Protein AF-A0A2I0JJB1-F1 (afdb_monomer)

Solvent-accessible surface area (backbone atoms only — not comparable to full-atom values): 8934 Å² total; per-residue (Å²): 138,88,85,86,84,87,87,86,82,85,87,83,88,89,77,88,85,92,83,83,90,84,82,87,82,93,72,92,76,74,87,77,80,78,77,78,77,71,78,74,72,76,76,76,85,72,82,84,73,76,91,45,64,44,73,82,68,55,27,41,36,55,50,70,43,98,87,56,99,48,73,52,72,48,79,42,66,73,73,85,92,65,92,77,56,52,66,69,54,36,57,58,52,61,70,67,39,57,44,83,47,99,86,44,58,84,54,81,75,81,84,76,68,81,82,91,72,95,76,81,137

Structure (mmCIF, N/CA/C/O backbone):
data_AF-A0A2I0JJB1-F1
#
_entry.id   AF-A0A2I0JJB1-F1
#
loop_
_atom_site.group_PDB
_atom_site.id
_atom_site.type_symbol
_atom_site.label_atom_id
_atom_site.label_alt_id
_atom_site.label_comp_id
_atom_site.label_asym_id
_atom_site.label_entity_id
_atom_site.label_seq_id
_atom_site.pdbx_PDB_ins_code
_atom_site.Cartn_x
_atom_site.Cartn_y
_atom_site.Cartn_z
_atom_site.occupancy
_atom_site.B_iso_or_equiv
_atom_site.auth_seq_id
_atom_site.auth_comp_id
_atom_site.auth_asym_id
_atom_site.auth_atom_id
_atom_site.pdbx_PDB_model_num
ATOM 1 N N . MET A 1 1 ? -50.164 -32.819 17.824 1.00 46.34 1 MET A N 1
ATOM 2 C CA . MET A 1 1 ? -49.409 -32.666 19.084 1.00 46.34 1 MET A CA 1
ATOM 3 C C . MET A 1 1 ? -49.527 -31.219 19.519 1.00 46.34 1 MET A C 1
ATOM 5 O O . MET A 1 1 ? -49.010 -30.341 18.845 1.00 46.34 1 MET A O 1
ATOM 9 N N . ALA A 1 2 ? -50.343 -30.982 20.542 1.00 38.16 2 ALA A N 1
ATOM 10 C CA . ALA A 1 2 ? -50.630 -29.667 21.095 1.00 38.16 2 ALA A CA 1
ATOM 11 C C . ALA A 1 2 ? -49.558 -29.267 22.114 1.00 38.16 2 ALA A C 1
ATOM 13 O O . ALA A 1 2 ? -49.076 -30.132 22.842 1.00 38.16 2 ALA A O 1
ATOM 14 N N . SER A 1 3 ? -49.252 -27.971 22.200 1.00 39.62 3 SER A N 1
ATOM 15 C CA . SER A 1 3 ? -49.012 -27.258 23.464 1.00 39.62 3 SER A CA 1
ATOM 16 C C . SER A 1 3 ? -49.025 -25.751 23.204 1.00 39.62 3 SER A C 1
ATOM 18 O O . SER A 1 3 ? -48.073 -25.166 22.701 1.00 39.62 3 SER A O 1
ATOM 20 N N . SER A 1 4 ? -50.182 -25.169 23.508 1.00 40.19 4 SER A N 1
ATOM 21 C CA . SER A 1 4 ? -50.442 -23.744 23.693 1.00 40.19 4 SER A CA 1
ATOM 22 C C . SER A 1 4 ? -50.178 -23.401 25.159 1.00 40.19 4 SER A C 1
ATOM 24 O O . SER A 1 4 ? -50.553 -24.182 26.031 1.00 40.19 4 SER A O 1
ATOM 26 N N . SER A 1 5 ? -49.606 -22.232 25.445 1.00 44.88 5 SER A N 1
ATOM 27 C CA . SER A 1 5 ? -49.718 -21.624 26.775 1.00 44.88 5 SER A CA 1
ATOM 28 C C . SER A 1 5 ? -49.635 -20.101 26.690 1.00 44.88 5 SER A C 1
ATOM 30 O O . SER A 1 5 ? -48.587 -19.480 26.855 1.00 44.88 5 SER A O 1
ATOM 32 N N . THR A 1 6 ? -50.795 -19.511 26.415 1.00 40.66 6 THR A N 1
ATOM 33 C CA . THR A 1 6 ? -51.195 -18.158 26.808 1.00 40.66 6 THR A CA 1
ATOM 34 C C . THR A 1 6 ? -51.342 -18.085 28.325 1.00 40.66 6 THR A C 1
ATOM 36 O O . THR A 1 6 ? -52.101 -18.883 28.860 1.00 40.66 6 THR A O 1
ATOM 39 N N . VAL A 1 7 ? -50.766 -17.077 28.995 1.00 41.44 7 VAL A N 1
ATOM 40 C CA . VAL A 1 7 ? -51.440 -16.442 30.144 1.00 41.44 7 VAL A CA 1
ATOM 41 C C . VAL A 1 7 ? -51.037 -14.967 30.267 1.00 41.44 7 VAL A C 1
ATOM 43 O O . VAL A 1 7 ? -49.863 -14.623 30.373 1.00 41.44 7 VAL A O 1
ATOM 46 N N . LYS A 1 8 ? -52.052 -14.102 30.271 1.00 45.00 8 LYS A N 1
ATOM 47 C CA . LYS A 1 8 ? -52.050 -12.698 30.707 1.00 45.00 8 LYS A CA 1
ATOM 48 C C . LYS A 1 8 ? -53.085 -12.617 31.838 1.00 45.00 8 LYS A C 1
ATOM 50 O O . LYS A 1 8 ? -54.129 -13.255 31.713 1.00 45.00 8 LYS A O 1
ATOM 55 N N . PRO A 1 9 ? -52.848 -11.823 32.885 1.00 45.59 9 PRO A N 1
ATOM 56 C CA . PRO A 1 9 ? -53.888 -10.874 33.314 1.00 45.59 9 PRO A CA 1
ATOM 57 C C . PRO A 1 9 ? -53.243 -9.500 33.609 1.00 45.59 9 PRO A C 1
ATOM 59 O O . PRO A 1 9 ? -52.138 -9.433 34.130 1.00 45.59 9 PRO A O 1
ATOM 62 N N . LEU A 1 10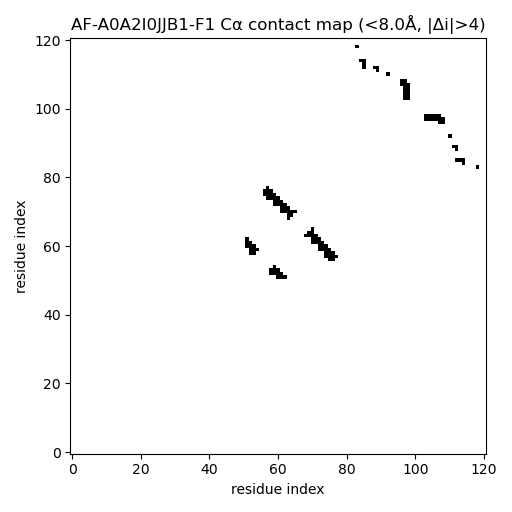 ? -53.707 -8.350 33.108 1.00 34.62 10 LEU A N 1
ATOM 63 C CA . LEU A 1 10 ? -54.949 -7.609 33.393 1.00 34.62 10 LEU A CA 1
ATOM 64 C C . LEU A 1 10 ? -55.198 -7.322 34.887 1.00 34.62 10 LEU A C 1
ATOM 66 O O . LEU A 1 10 ? -55.861 -8.088 35.567 1.00 34.62 10 LEU A O 1
ATOM 70 N N . GLY A 1 11 ? -54.697 -6.158 35.323 1.00 35.09 11 GLY A N 1
ATOM 71 C CA . GLY A 1 11 ? -55.488 -5.098 35.965 1.00 35.09 11 GLY A CA 1
ATOM 72 C C . GLY A 1 11 ? -55.862 -5.233 37.445 1.00 35.09 11 GLY A C 1
ATOM 73 O O . GLY A 1 11 ? -56.654 -6.087 37.814 1.00 35.09 11 GLY A O 1
ATOM 74 N N . ALA A 1 12 ? -55.436 -4.255 38.250 1.00 40.38 12 ALA A N 1
ATOM 75 C CA . ALA A 1 12 ? -56.212 -3.763 39.388 1.00 40.38 12 ALA A CA 1
ATOM 76 C C . ALA A 1 12 ? -55.896 -2.276 39.632 1.00 40.38 12 ALA A C 1
ATOM 78 O O . ALA A 1 12 ? -54.754 -1.897 39.881 1.00 40.38 12 ALA A O 1
ATOM 79 N N . SER A 1 13 ? -56.924 -1.441 39.501 1.00 44.19 13 SER A N 1
ATOM 80 C CA . SER A 1 13 ? -56.991 -0.069 40.004 1.00 44.19 13 SER A CA 1
ATOM 81 C C . SER A 1 13 ? -57.585 -0.060 41.422 1.00 44.19 13 SER A C 1
ATOM 83 O O . SER A 1 13 ? -58.133 -1.080 41.845 1.00 44.19 13 SER A O 1
ATOM 85 N N . ARG A 1 14 ? -57.565 1.129 42.060 1.00 36.81 14 ARG A N 1
ATOM 86 C CA . ARG A 1 14 ? -58.176 1.563 43.347 1.00 36.81 14 ARG A CA 1
ATOM 87 C C . ARG A 1 14 ? -57.177 1.679 44.500 1.00 36.81 14 ARG A C 1
ATOM 89 O O . ARG A 1 14 ? -56.283 0.856 44.600 1.00 36.81 14 ARG A O 1
ATOM 96 N N . SER A 1 15 ? -57.316 2.577 45.467 1.00 39.12 15 SER A N 1
ATOM 97 C CA . SER A 1 15 ? -57.804 3.961 45.588 1.00 39.12 15 SER A CA 1
ATOM 98 C C . SER A 1 15 ? -57.424 4.383 47.022 1.00 39.12 15 SER A C 1
ATOM 100 O O . SER A 1 15 ? -57.296 3.517 47.885 1.00 39.12 15 SER A O 1
ATOM 102 N N . ASP A 1 16 ? -57.291 5.694 47.252 1.00 35.00 16 ASP A N 1
ATOM 103 C CA . ASP A 1 16 ? -57.322 6.359 48.569 1.00 35.00 16 ASP A CA 1
ATOM 104 C C . ASP A 1 16 ? -56.076 6.102 49.470 1.00 35.00 16 ASP A C 1
ATOM 106 O O . ASP A 1 16 ? -55.418 5.078 49.391 1.00 35.00 16 ASP A O 1
ATOM 110 N N . ILE A 1 17 ? -55.586 7.001 50.328 1.00 44.66 17 ILE A N 1
ATOM 111 C CA . ILE A 1 17 ? -56.282 7.819 51.321 1.00 44.66 17 ILE A CA 1
ATOM 112 C C . ILE A 1 17 ? -55.410 9.037 51.688 1.00 44.66 17 ILE A C 1
ATOM 114 O O . ILE A 1 17 ? -54.193 8.958 51.844 1.00 44.66 17 ILE A O 1
ATOM 118 N N . PHE A 1 18 ? -56.095 10.161 51.868 1.00 40.12 18 PHE A N 1
ATOM 119 C CA . PHE A 1 18 ? -55.647 11.443 52.402 1.00 40.12 18 PHE A CA 1
ATOM 120 C C . PHE A 1 18 ? -55.597 11.399 53.945 1.00 40.12 18 PHE A C 1
A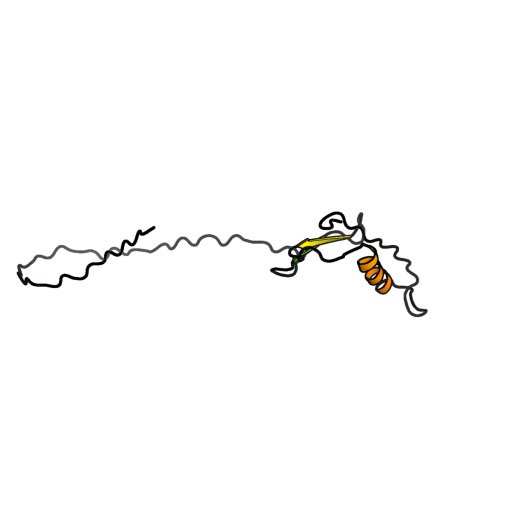TOM 122 O O . PHE A 1 18 ? -56.619 11.096 54.551 1.00 40.12 18 PHE A O 1
ATOM 129 N N . SER A 1 19 ? -54.459 11.700 54.585 1.00 37.59 19 SER A N 1
ATOM 130 C CA . SER A 1 19 ? -54.310 12.114 56.007 1.00 37.59 19 SER A CA 1
ATOM 131 C C . SER A 1 19 ? -52.806 12.156 56.334 1.00 37.59 19 SER A C 1
ATOM 133 O O . SER A 1 19 ? -52.095 11.230 55.977 1.00 37.59 19 SER A O 1
ATOM 135 N N . GLY A 1 20 ? -52.189 13.147 56.969 1.00 36.72 20 GLY A N 1
ATOM 136 C CA . GLY A 1 20 ? -52.671 14.322 57.663 1.00 36.72 20 GLY A CA 1
ATOM 137 C C . GLY A 1 20 ? -51.490 15.264 57.937 1.00 36.72 20 GLY A C 1
ATOM 138 O O . GLY A 1 20 ? -50.319 14.896 57.866 1.00 36.72 20 GLY A O 1
ATOM 139 N N . SER A 1 21 ? -51.845 16.515 58.197 1.00 45.94 21 SER A N 1
ATOM 140 C CA . SER A 1 21 ? -50.974 17.630 58.554 1.00 45.94 21 SER A CA 1
ATOM 141 C C . SER A 1 21 ? -50.540 17.541 60.018 1.00 45.94 21 SER A C 1
ATOM 143 O O . SER A 1 21 ? -51.407 17.437 60.880 1.00 45.94 21 SER A O 1
ATOM 145 N N . THR A 1 22 ? -49.246 17.709 60.307 1.00 42.34 22 THR A N 1
ATOM 146 C CA . THR A 1 22 ? -48.774 18.302 61.572 1.00 42.34 22 THR A CA 1
ATOM 147 C C . THR A 1 22 ? -47.400 18.960 61.399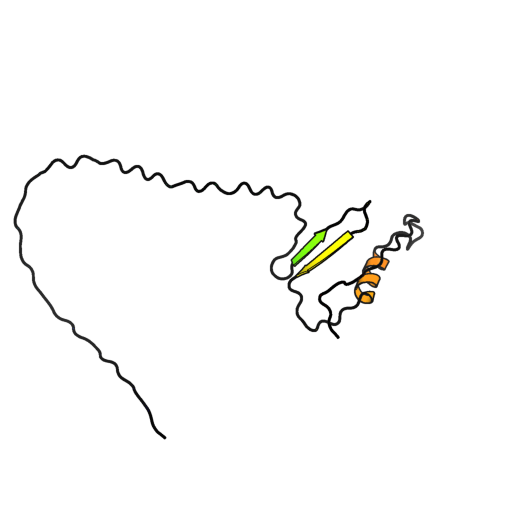 1.00 42.34 22 THR A C 1
ATOM 149 O O . THR A 1 22 ? -46.566 18.548 60.600 1.00 42.34 22 THR A O 1
ATOM 152 N N . ARG A 1 23 ? -47.232 20.081 62.102 1.00 40.22 23 ARG A N 1
ATOM 153 C CA . ARG A 1 23 ? -46.311 21.198 61.851 1.00 40.22 23 ARG A CA 1
ATOM 154 C C . ARG A 1 23 ? -44.983 21.084 62.628 1.00 40.22 23 ARG A C 1
ATOM 156 O O . ARG A 1 23 ? -45.054 20.788 63.810 1.00 40.22 23 ARG A O 1
ATOM 163 N N . LEU A 1 24 ? -43.880 21.514 61.977 1.00 43.47 24 LEU A N 1
ATOM 164 C CA . LEU A 1 24 ? -42.734 22.352 62.451 1.00 43.47 24 LEU A CA 1
ATOM 165 C C . LEU A 1 24 ? -41.850 21.835 63.631 1.00 43.47 24 LEU A C 1
ATOM 167 O O . LEU A 1 24 ? -42.367 21.113 64.471 1.00 43.47 24 LEU A O 1
ATOM 171 N N . PRO A 1 25 ? -40.539 22.197 63.758 1.00 47.09 25 PRO A N 1
ATOM 172 C CA . PRO A 1 25 ? -39.954 23.499 63.418 1.00 47.09 25 PRO A CA 1
ATOM 173 C C . PRO A 1 25 ? -38.576 23.523 62.717 1.00 47.09 25 PRO A C 1
ATOM 175 O O . PRO A 1 25 ? -37.875 22.535 62.525 1.00 47.09 25 PRO A O 1
ATOM 178 N N . SER A 1 26 ? -38.241 24.754 62.336 1.00 53.25 26 SER A N 1
ATOM 179 C CA . SER A 1 26 ? -36.977 25.304 61.854 1.00 53.25 26 SER A CA 1
ATOM 180 C C . SER A 1 26 ? -35.710 24.740 62.507 1.00 53.25 26 SER A C 1
ATOM 182 O O . SER A 1 26 ? -35.455 24.978 63.688 1.00 53.25 26 SER A O 1
ATOM 184 N N . VAL A 1 27 ? -34.846 24.138 61.691 1.00 50.09 27 VAL A N 1
ATOM 185 C CA . VAL A 1 27 ? -33.416 23.997 61.982 1.00 50.09 27 VAL A CA 1
ATOM 186 C C . VAL A 1 27 ? -32.644 24.574 60.799 1.00 50.09 27 VAL A C 1
ATOM 188 O O . VAL A 1 27 ? -32.910 24.252 59.641 1.00 50.09 27 VAL A O 1
ATOM 191 N N . LEU A 1 28 ? -31.735 25.490 61.122 1.00 55.38 28 LEU A N 1
ATOM 192 C CA . LEU A 1 28 ? -30.830 26.226 60.243 1.00 55.38 28 LEU A CA 1
ATOM 193 C C . LEU A 1 28 ? -30.155 25.306 59.216 1.00 55.38 28 LEU A C 1
ATOM 195 O O . LEU A 1 28 ? -29.178 24.625 59.518 1.00 55.38 28 LEU A O 1
ATOM 199 N N . ARG A 1 29 ? -30.659 25.304 57.980 1.00 45.47 29 ARG A N 1
ATOM 200 C CA . ARG A 1 29 ? -30.008 24.635 56.855 1.00 45.47 29 ARG A CA 1
ATOM 201 C C . ARG A 1 29 ? -29.081 25.643 56.191 1.00 45.47 29 ARG A C 1
ATOM 203 O O . ARG A 1 29 ? -29.518 26.497 55.424 1.00 45.47 29 ARG A O 1
ATOM 210 N N . THR A 1 30 ? -27.804 25.574 56.544 1.00 59.72 30 THR A N 1
ATOM 211 C CA . THR A 1 30 ? -26.737 26.291 55.844 1.00 59.72 30 THR A CA 1
ATOM 212 C C . THR A 1 30 ? -26.802 25.974 54.343 1.00 59.72 30 THR A C 1
ATOM 214 O O . THR A 1 30 ? -27.104 24.833 53.971 1.00 59.72 30 THR A O 1
ATOM 217 N N . PRO A 1 31 ? -26.538 26.936 53.440 1.00 48.12 31 PRO A N 1
ATOM 218 C CA . PRO A 1 31 ? -26.376 26.616 52.033 1.00 48.12 31 PRO A CA 1
ATOM 219 C C . PRO A 1 31 ? -25.039 25.886 51.883 1.00 48.12 31 PRO A C 1
ATOM 221 O O . PRO A 1 31 ? -23.982 26.501 51.763 1.00 48.12 31 PRO A O 1
ATOM 224 N N . SER A 1 32 ? -25.063 24.555 51.928 1.00 58.81 32 SER A N 1
ATOM 225 C CA . SER A 1 32 ? -23.913 23.758 51.519 1.00 58.81 32 SER A CA 1
ATOM 226 C C . SER A 1 32 ? -23.712 23.988 50.022 1.00 58.81 32 SER A C 1
ATOM 228 O O . SER A 1 32 ? -24.444 23.438 49.197 1.00 58.81 32 SER A O 1
ATOM 230 N N . VAL A 1 33 ? -22.752 24.842 49.672 1.00 61.41 33 VAL A N 1
ATOM 231 C CA . VAL A 1 33 ? -22.299 25.037 48.296 1.00 61.41 33 VAL A CA 1
ATOM 232 C C . VAL A 1 33 ? -21.723 23.704 47.820 1.00 61.41 33 VAL A C 1
ATOM 234 O O . VAL A 1 33 ? -20.591 23.351 48.139 1.00 61.41 33 VAL A O 1
ATOM 237 N N . GLN A 1 34 ? -22.515 22.925 47.083 1.00 61.19 34 GLN A N 1
ATOM 238 C CA . GLN A 1 34 ? -22.015 21.731 46.413 1.00 61.19 34 GLN A CA 1
ATOM 239 C C . GLN A 1 34 ? -21.276 22.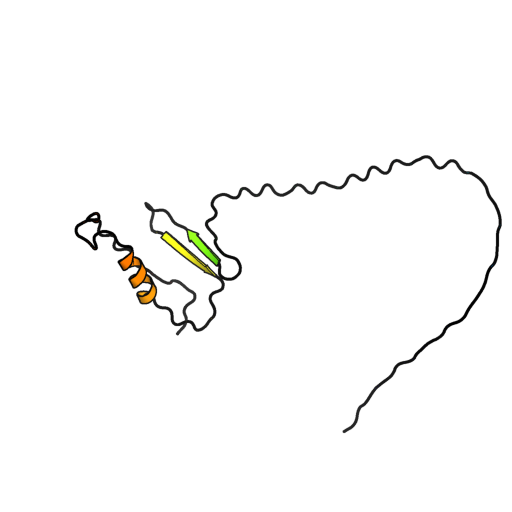163 45.151 1.00 61.19 34 GLN A C 1
ATOM 241 O O . GLN A 1 34 ? -21.857 22.318 44.077 1.00 61.19 34 GLN A O 1
ATOM 246 N N . ILE A 1 35 ? -19.970 22.381 45.287 1.00 56.75 35 ILE A N 1
ATOM 247 C CA . ILE A 1 35 ? -19.086 22.580 44.144 1.00 56.75 35 ILE A CA 1
ATOM 248 C C . ILE A 1 35 ? -18.980 21.231 43.431 1.00 56.75 35 ILE A C 1
ATOM 250 O O . ILE A 1 35 ? -18.212 20.354 43.821 1.00 56.75 35 ILE A O 1
ATOM 254 N N . SER A 1 36 ? -19.785 21.049 42.384 1.00 62.97 36 SER A N 1
ATOM 255 C CA . SER A 1 36 ? -19.642 19.936 41.449 1.00 62.97 36 SER A CA 1
ATOM 256 C C . SER A 1 36 ? -18.326 20.108 40.692 1.00 62.97 36 SER A C 1
ATOM 258 O O . SER A 1 36 ? -18.291 20.663 39.590 1.00 62.97 36 SER A O 1
ATOM 260 N N . LEU A 1 37 ? -17.238 19.598 41.263 1.00 65.25 37 LEU A N 1
ATOM 261 C CA . LEU A 1 37 ? -15.996 19.347 40.546 1.00 65.25 37 LEU A CA 1
ATOM 262 C C . LEU A 1 37 ? -16.272 18.233 39.532 1.00 65.25 37 LEU A C 1
ATOM 264 O O . LEU A 1 37 ? -16.034 17.055 39.787 1.00 65.25 37 LEU A O 1
ATOM 268 N N . ARG A 1 38 ? -16.828 18.600 38.368 1.00 60.66 38 ARG A N 1
ATOM 269 C CA . ARG A 1 38 ? -16.839 17.709 37.209 1.00 60.66 38 ARG A CA 1
ATOM 270 C C . ARG A 1 38 ? -15.379 17.427 36.906 1.00 60.66 38 ARG A C 1
ATOM 272 O O . ARG A 1 38 ? -14.679 18.310 36.412 1.00 60.66 38 ARG A O 1
ATOM 279 N N . SER A 1 39 ? -14.940 16.220 37.248 1.00 60.34 39 SER A N 1
ATOM 280 C CA . SER A 1 39 ? -13.677 15.654 36.799 1.00 60.34 39 SER A CA 1
ATOM 281 C C . SER A 1 39 ? -13.549 15.953 35.308 1.00 60.34 39 SER A C 1
ATOM 283 O O . SER A 1 39 ? -14.288 15.412 34.480 1.00 60.34 39 SER A O 1
ATOM 285 N N . ARG A 1 40 ? -12.676 16.903 34.961 1.00 62.56 40 ARG A N 1
ATOM 286 C CA . ARG A 1 40 ? -12.264 17.091 33.578 1.00 62.56 40 ARG A CA 1
ATOM 287 C C . ARG A 1 40 ? -11.376 15.899 33.285 1.00 62.56 40 ARG A C 1
ATOM 289 O O . ARG A 1 40 ? -10.185 15.942 33.570 1.00 62.56 40 ARG A O 1
ATOM 296 N N . ILE A 1 41 ? -11.984 14.831 32.772 1.00 69.62 41 ILE A N 1
ATOM 297 C CA . ILE A 1 41 ? -11.251 13.697 32.217 1.00 69.62 41 ILE A CA 1
ATOM 298 C C . ILE A 1 41 ? -10.244 14.307 31.235 1.00 69.62 41 ILE A C 1
ATOM 300 O O . ILE A 1 41 ? -10.677 14.988 30.294 1.00 69.62 41 ILE A O 1
ATOM 304 N N . PRO A 1 42 ? -8.928 14.162 31.466 1.00 61.69 42 PRO A N 1
ATOM 305 C CA . PRO A 1 42 ? -7.944 14.739 30.572 1.00 61.69 42 PRO A CA 1
ATOM 306 C C . PRO A 1 42 ? -8.158 14.093 29.207 1.00 61.69 42 PRO A C 1
ATOM 308 O O . PRO A 1 42 ? -8.033 12.877 29.052 1.00 61.69 42 PRO A O 1
ATOM 311 N N . ARG A 1 43 ? -8.554 14.900 28.214 1.00 65.88 43 ARG A N 1
ATOM 312 C CA . ARG A 1 43 ? -8.605 14.431 26.831 1.00 65.88 43 ARG A CA 1
ATOM 313 C C . ARG A 1 43 ? -7.186 14.014 26.482 1.00 65.88 43 ARG A C 1
ATOM 315 O O . ARG A 1 43 ? -6.276 14.839 26.517 1.00 65.88 43 ARG A O 1
ATOM 322 N N . LYS A 1 44 ? -7.014 12.719 26.221 1.00 66.50 44 LYS A N 1
ATOM 323 C CA . LYS A 1 44 ? -5.761 12.112 25.780 1.00 66.50 44 LYS A CA 1
ATOM 324 C C . LYS A 1 44 ? -5.206 12.978 24.647 1.00 66.50 44 LYS A C 1
ATOM 326 O O . LYS A 1 44 ? -5.862 13.109 23.617 1.00 66.50 44 LYS A O 1
ATOM 331 N N . LEU A 1 45 ? -4.054 13.612 24.868 1.00 64.12 45 LEU A N 1
ATOM 332 C CA . LEU A 1 45 ? -3.314 14.319 23.824 1.00 64.12 45 LEU A CA 1
ATOM 333 C C . LEU A 1 45 ? -2.926 13.273 22.780 1.00 64.12 45 LEU A C 1
ATOM 335 O O . LEU A 1 45 ? -1.966 12.528 22.951 1.00 64.12 45 LEU A O 1
ATOM 339 N N . GLN A 1 46 ? -3.750 13.144 21.745 1.00 67.69 46 GLN A N 1
ATOM 340 C CA . GLN A 1 46 ? -3.500 12.243 20.639 1.00 67.69 46 GLN A CA 1
ATOM 341 C C . GLN A 1 46 ? -2.748 13.049 19.588 1.00 67.69 46 GLN A C 1
ATOM 343 O O . GLN A 1 46 ? -3.335 13.833 18.847 1.00 67.69 46 GLN A O 1
ATOM 348 N N . VAL A 1 47 ? -1.425 12.907 19.579 1.00 63.28 47 VAL A N 1
ATOM 349 C CA . VAL A 1 47 ? -0.591 13.446 18.506 1.00 63.28 47 VAL A CA 1
ATOM 350 C C . VAL A 1 47 ? -0.939 12.656 17.245 1.00 63.28 47 VAL A C 1
ATOM 352 O O . VAL A 1 47 ? -0.553 11.498 17.107 1.00 63.28 47 VAL A O 1
ATOM 355 N N . GLN A 1 48 ? -1.728 13.250 16.350 1.00 64.25 48 GLN A N 1
ATOM 356 C CA . GLN A 1 48 ? -1.963 12.703 15.015 1.00 64.25 48 GLN A CA 1
ATOM 357 C C . GLN A 1 48 ? -0.740 13.013 14.147 1.00 64.25 48 GLN A C 1
ATOM 359 O O . GLN A 1 48 ? -0.703 14.004 13.425 1.00 64.25 48 GLN A O 1
ATOM 364 N N . ALA A 1 49 ? 0.297 12.188 14.262 1.00 55.47 49 ALA A N 1
ATOM 365 C CA . ALA A 1 49 ? 1.386 12.179 13.297 1.00 55.47 49 ALA A CA 1
ATOM 366 C C . ALA A 1 49 ? 0.945 11.356 12.074 1.00 55.47 49 ALA A C 1
ATOM 368 O O . ALA A 1 49 ? 0.587 10.195 12.232 1.00 55.47 49 ALA A O 1
ATOM 369 N N . ALA A 1 50 ? 0.964 11.989 10.895 1.00 66.06 50 ALA A N 1
ATOM 370 C CA . ALA A 1 50 ? 0.685 11.444 9.559 1.00 66.06 50 ALA A CA 1
ATOM 371 C C . ALA A 1 50 ? -0.641 10.663 9.383 1.00 66.06 50 ALA A C 1
ATOM 373 O O . ALA A 1 50 ? -0.817 9.543 9.854 1.00 66.06 50 ALA A O 1
ATOM 374 N N . GLY A 1 51 ? -1.564 11.226 8.595 1.00 81.94 51 GLY A N 1
ATOM 375 C CA . GLY A 1 51 ? -2.767 10.534 8.123 1.00 81.94 51 GLY A CA 1
ATOM 376 C C . GLY A 1 51 ? -2.439 9.510 7.035 1.00 81.94 51 GLY A C 1
ATOM 377 O O . GLY A 1 51 ? -2.682 9.766 5.863 1.00 81.94 51 GLY A O 1
ATOM 378 N N . ASN A 1 52 ? -1.855 8.373 7.414 1.00 91.12 52 ASN A N 1
ATOM 379 C CA . ASN A 1 52 ? -1.514 7.281 6.493 1.00 91.12 52 ASN A CA 1
ATOM 380 C C . ASN A 1 52 ? -2.658 6.273 6.284 1.00 91.12 52 ASN A C 1
ATOM 382 O O . ASN A 1 52 ? -2.513 5.341 5.498 1.00 91.12 52 ASN A O 1
ATOM 386 N N . SER A 1 53 ? -3.754 6.429 7.029 1.00 92.50 53 SER A N 1
ATOM 387 C CA . SER A 1 53 ? -4.926 5.557 6.998 1.00 92.50 53 SER A CA 1
ATOM 388 C C . SER A 1 53 ? -6.118 6.311 6.415 1.00 92.50 53 SER A C 1
ATOM 390 O O . SER A 1 53 ? -6.524 7.340 6.955 1.00 92.50 53 SER A O 1
ATOM 392 N N . PHE A 1 54 ? -6.697 5.786 5.340 1.00 93.31 54 PHE A N 1
ATOM 393 C CA . PHE A 1 54 ? -7.817 6.382 4.614 1.00 93.31 54 PHE A CA 1
ATOM 394 C C . PHE A 1 54 ? -9.024 5.447 4.629 1.00 93.31 54 PHE A C 1
ATOM 396 O O . PHE A 1 54 ? -8.864 4.245 4.449 1.00 93.31 54 PHE A O 1
ATOM 403 N N . GLY A 1 55 ? -10.230 5.998 4.785 1.00 92.38 55 GLY A N 1
ATOM 404 C CA . GLY A 1 55 ? -11.484 5.236 4.760 1.00 92.38 55 GLY A CA 1
ATOM 405 C C . GLY A 1 55 ? -11.967 4.748 6.132 1.00 92.38 55 GLY A C 1
ATOM 406 O O . GLY A 1 55 ? -11.301 4.926 7.152 1.00 92.38 55 GLY A O 1
ATOM 407 N N . THR A 1 56 ? -13.179 4.181 6.158 1.00 91.00 56 THR A N 1
ATOM 408 C CA . THR A 1 56 ? -13.860 3.741 7.395 1.00 91.00 56 THR A CA 1
ATOM 409 C C . THR A 1 56 ? -14.180 2.250 7.365 1.00 91.00 56 THR A C 1
ATOM 411 O O . THR A 1 56 ? -13.686 1.513 8.211 1.00 91.00 56 THR A O 1
ATOM 414 N N . PHE A 1 57 ? -14.975 1.803 6.386 1.00 93.12 57 PHE A N 1
ATOM 415 C CA . PHE A 1 57 ? -15.309 0.384 6.200 1.00 93.12 57 PHE A CA 1
ATOM 416 C C . PHE A 1 57 ? -14.327 -0.313 5.264 1.00 93.12 57 PHE A C 1
ATOM 418 O O . PHE A 1 57 ? -13.824 -1.375 5.600 1.00 93.12 57 PHE A O 1
ATOM 425 N N . PHE A 1 58 ? -14.022 0.318 4.130 1.00 95.19 58 PHE A N 1
ATOM 426 C CA . PHE A 1 58 ? -12.894 -0.041 3.282 1.00 95.19 58 PHE A CA 1
ATOM 427 C C . PHE A 1 58 ? -11.739 0.884 3.646 1.00 95.19 58 PHE A C 1
ATOM 429 O O . PHE A 1 58 ? -11.826 2.092 3.402 1.00 95.19 58 PHE A O 1
ATOM 436 N N . ARG A 1 59 ? -10.719 0.345 4.315 1.00 95.50 59 ARG A N 1
ATOM 437 C CA . ARG A 1 59 ? -9.637 1.145 4.891 1.00 95.50 59 ARG A CA 1
ATOM 438 C C . ARG A 1 59 ? -8.304 0.783 4.261 1.00 95.50 59 ARG A C 1
ATOM 440 O O . ARG A 1 59 ? -7.941 -0.383 4.218 1.00 95.50 59 ARG A O 1
ATOM 447 N N . VAL A 1 60 ? -7.556 1.792 3.833 1.00 95.94 60 VAL A N 1
ATOM 448 C CA . VAL A 1 60 ? -6.218 1.633 3.256 1.00 95.94 60 VAL A CA 1
ATOM 449 C C . VAL A 1 60 ? -5.208 2.311 4.162 1.00 95.94 60 VAL A C 1
ATOM 451 O O . VAL A 1 60 ? -5.325 3.505 4.423 1.00 95.94 60 VAL A O 1
ATOM 454 N N . THR A 1 61 ? -4.215 1.559 4.622 1.00 95.12 61 THR A N 1
ATOM 455 C CA . THR A 1 61 ? -3.120 2.062 5.456 1.00 95.12 61 THR A CA 1
ATOM 456 C C . THR A 1 61 ? -1.807 1.925 4.703 1.00 95.12 61 THR A C 1
ATOM 458 O O . THR A 1 61 ? -1.399 0.811 4.396 1.00 95.12 61 THR A O 1
ATOM 461 N N . THR A 1 62 ? -1.128 3.028 4.402 1.00 94.06 62 THR A N 1
ATOM 462 C CA . THR A 1 62 ? 0.145 3.016 3.662 1.00 94.06 62 THR A CA 1
ATOM 463 C C . THR A 1 62 ? 1.353 3.077 4.594 1.00 94.06 62 THR A C 1
ATOM 465 O O . THR A 1 62 ? 1.298 3.694 5.663 1.00 94.06 62 THR A O 1
ATOM 468 N N . PHE A 1 63 ? 2.469 2.492 4.170 1.00 92.88 63 PHE A N 1
ATOM 469 C CA . PHE A 1 63 ? 3.753 2.566 4.864 1.00 92.88 63 PHE A CA 1
ATOM 470 C C . PHE A 1 63 ? 4.930 2.504 3.880 1.00 92.88 63 PHE A C 1
ATOM 472 O O . PHE A 1 63 ? 4.771 2.136 2.716 1.00 92.88 63 PHE A O 1
ATOM 479 N N . GLY A 1 64 ? 6.120 2.841 4.375 1.00 91.81 64 GLY A N 1
ATOM 480 C CA . GLY A 1 64 ? 7.367 2.810 3.614 1.00 91.81 64 GLY A CA 1
ATOM 481 C C . GLY A 1 64 ? 7.901 4.195 3.268 1.00 91.81 64 GLY A C 1
ATOM 482 O O . GLY A 1 64 ? 7.274 5.220 3.536 1.00 91.81 64 GLY A O 1
ATOM 483 N N . GLU A 1 65 ? 9.092 4.204 2.686 1.00 89.00 65 GLU A N 1
ATOM 484 C CA . GLU A 1 65 ? 9.838 5.405 2.320 1.00 89.00 65 GLU A CA 1
ATOM 485 C C . GLU A 1 65 ? 10.393 5.266 0.901 1.00 89.00 65 GLU A C 1
ATOM 487 O O . GLU A 1 65 ? 10.690 4.166 0.439 1.00 89.00 65 GLU A O 1
ATOM 492 N N . SER A 1 66 ? 10.560 6.392 0.205 1.00 83.12 66 SER A N 1
ATOM 493 C CA . SER A 1 66 ? 11.020 6.400 -1.191 1.00 83.12 66 SER A CA 1
ATOM 494 C C . SER A 1 66 ? 12.473 5.956 -1.373 1.00 83.12 66 SER A C 1
ATOM 496 O O . SER A 1 66 ? 12.848 5.570 -2.472 1.00 83.12 66 SER A O 1
ATOM 498 N N . HIS A 1 67 ? 13.290 6.029 -0.318 1.00 85.69 67 HIS A N 1
ATOM 499 C CA . HIS A 1 67 ? 14.715 5.672 -0.346 1.00 85.69 67 HIS A CA 1
ATOM 500 C C . HIS A 1 67 ? 15.036 4.407 0.464 1.00 85.69 67 HIS A C 1
ATOM 502 O O . HIS A 1 67 ? 16.203 4.044 0.591 1.00 85.69 67 HIS A O 1
ATOM 508 N N . GLY A 1 68 ? 14.019 3.751 1.021 1.00 84.56 68 GLY A N 1
ATOM 509 C CA . GLY A 1 68 ? 14.188 2.532 1.808 1.00 84.56 68 GLY A CA 1
ATOM 510 C C . GLY A 1 68 ? 13.994 1.272 0.988 1.00 84.56 68 GLY A C 1
ATOM 511 O O . GLY A 1 68 ? 14.028 1.280 -0.239 1.00 84.56 68 GLY A O 1
ATOM 512 N N . GLY A 1 69 ? 13.742 0.165 1.686 1.00 85.75 69 GLY A N 1
ATOM 513 C CA . GLY A 1 69 ? 13.548 -1.145 1.056 1.00 85.75 69 GLY A CA 1
ATOM 514 C C . GLY A 1 69 ? 12.287 -1.266 0.190 1.00 85.75 69 GLY A C 1
ATOM 515 O O . GLY A 1 69 ? 12.184 -2.217 -0.581 1.00 85.75 69 GLY A O 1
ATOM 516 N N . GLY A 1 70 ? 11.335 -0.336 0.307 1.00 88.19 70 GLY A N 1
ATOM 517 C CA . GLY A 1 70 ? 10.132 -0.297 -0.520 1.00 88.19 70 GLY A CA 1
ATOM 518 C C . GLY A 1 70 ? 8.960 0.446 0.121 1.00 88.19 70 GLY A C 1
ATOM 519 O O . GLY A 1 70 ? 9.033 0.931 1.255 1.00 88.19 70 GLY A O 1
ATOM 520 N N . VAL A 1 71 ? 7.859 0.498 -0.626 1.00 91.94 71 VAL A N 1
ATOM 521 C CA . VAL A 1 71 ? 6.569 1.062 -0.209 1.00 91.94 71 VAL A CA 1
ATOM 522 C C . VAL A 1 71 ? 5.492 -0.017 -0.225 1.00 91.94 71 VAL A C 1
ATOM 524 O O . VAL A 1 71 ? 5.545 -0.950 -1.025 1.00 91.94 71 VAL A O 1
ATOM 527 N N . GLY A 1 72 ? 4.512 0.100 0.666 1.00 94.00 72 GLY A N 1
ATOM 528 C CA . GLY A 1 72 ? 3.451 -0.888 0.802 1.00 94.00 72 GLY A CA 1
ATOM 529 C C . GLY A 1 72 ? 2.166 -0.310 1.372 1.00 94.00 72 GLY A C 1
ATOM 530 O O . GLY A 1 72 ? 2.107 0.830 1.842 1.00 94.00 72 GLY A O 1
ATOM 531 N N . CYS A 1 73 ? 1.108 -1.114 1.323 1.00 95.19 73 CYS A N 1
ATOM 532 C CA . CYS A 1 73 ? -0.154 -0.779 1.959 1.00 95.19 73 CYS A CA 1
ATOM 533 C C . CYS A 1 73 ? -0.873 -2.022 2.487 1.00 95.19 73 CYS A C 1
ATOM 535 O O . CYS A 1 73 ? -0.649 -3.136 2.019 1.00 95.19 73 CYS A O 1
ATOM 537 N N . ILE A 1 74 ? -1.723 -1.803 3.485 1.00 95.62 74 ILE A N 1
ATOM 538 C CA . ILE A 1 74 ? -2.648 -2.778 4.057 1.00 95.62 74 ILE A CA 1
ATOM 539 C C . ILE A 1 74 ? -4.053 -2.322 3.681 1.00 95.62 74 ILE A C 1
ATOM 541 O O . ILE A 1 74 ? -4.395 -1.156 3.893 1.00 95.62 74 ILE A O 1
ATOM 545 N N . VAL A 1 75 ? -4.851 -3.229 3.126 1.00 95.38 75 VAL A N 1
ATOM 546 C CA . VAL A 1 75 ? -6.232 -2.963 2.717 1.00 95.38 75 VAL A CA 1
ATOM 547 C C . VAL A 1 75 ? -7.172 -3.824 3.555 1.00 95.38 75 VAL A C 1
ATOM 549 O O . VAL A 1 75 ? -7.143 -5.048 3.467 1.00 95.38 75 VAL A O 1
ATOM 552 N N . ASP A 1 76 ? -8.018 -3.171 4.345 1.00 94.81 76 ASP A N 1
ATOM 553 C CA . ASP A 1 76 ? -9.024 -3.793 5.200 1.00 94.81 76 ASP A CA 1
ATOM 554 C C . ASP A 1 76 ? -10.432 -3.599 4.618 1.00 94.81 76 ASP A C 1
ATOM 556 O O . ASP A 1 76 ? -10.733 -2.577 3.994 1.00 94.81 76 ASP A O 1
ATOM 560 N N . GLY A 1 77 ? -11.327 -4.550 4.898 1.00 94.00 77 GLY A N 1
ATOM 561 C CA . GLY A 1 77 ? -12.748 -4.443 4.548 1.00 94.00 77 GLY A CA 1
ATOM 562 C C . GLY A 1 77 ? -13.076 -4.764 3.090 1.00 94.00 77 GLY A C 1
ATOM 563 O O . GLY A 1 77 ? -14.144 -4.391 2.606 1.00 94.00 77 GLY A O 1
ATOM 564 N N . CYS A 1 78 ? -12.174 -5.454 2.389 1.00 93.38 78 CYS A N 1
ATOM 565 C CA . CYS A 1 78 ? -12.458 -5.998 1.067 1.00 93.38 78 CYS A CA 1
ATOM 566 C C . CYS A 1 78 ? -13.473 -7.157 1.180 1.00 93.38 78 CYS A C 1
ATOM 568 O O . CYS A 1 78 ? -13.291 -8.035 2.031 1.00 93.38 78 CYS A O 1
ATOM 570 N N . PRO A 1 79 ? -14.544 -7.184 0.366 1.00 92.62 79 PRO A N 1
ATOM 571 C CA . PRO A 1 79 ? -15.465 -8.314 0.340 1.00 92.62 79 PRO A CA 1
ATOM 572 C C . PRO A 1 79 ? -14.752 -9.602 -0.119 1.00 92.62 79 PRO A C 1
ATOM 574 O O . PRO A 1 79 ? -13.862 -9.547 -0.968 1.00 92.62 79 PRO A O 1
ATOM 577 N N . PRO A 1 80 ? -15.140 -10.777 0.408 1.00 92.25 80 PRO A N 1
ATOM 578 C CA . PRO A 1 80 ? -14.533 -12.045 0.016 1.00 92.25 80 PRO A CA 1
ATOM 579 C C . PRO A 1 80 ? -14.932 -12.454 -1.411 1.00 92.25 80 PRO A C 1
ATOM 581 O O . PRO A 1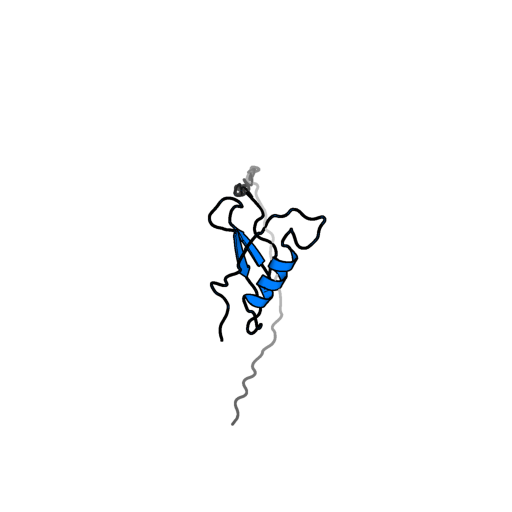 80 ? -15.963 -12.017 -1.924 1.00 92.25 80 PRO A O 1
ATOM 584 N N . ARG A 1 81 ? -14.164 -13.384 -2.002 1.00 90.44 81 ARG A N 1
ATOM 585 C CA . ARG A 1 81 ? -14.387 -13.967 -3.346 1.00 90.44 81 ARG A CA 1
ATOM 586 C C . ARG A 1 81 ? -14.252 -12.981 -4.512 1.00 90.44 81 ARG A C 1
ATOM 588 O O . ARG A 1 81 ? -14.818 -13.211 -5.579 1.00 90.44 81 ARG A O 1
ATOM 595 N N . LEU A 1 82 ? -13.511 -11.894 -4.323 1.00 89.50 82 LEU A N 1
ATOM 596 C CA . LEU A 1 82 ? -13.101 -11.040 -5.430 1.00 89.50 82 LEU A CA 1
ATOM 597 C C . LEU A 1 82 ? -11.879 -11.679 -6.115 1.00 89.50 82 LEU A C 1
ATOM 599 O O . LEU A 1 82 ? -10.880 -11.895 -5.427 1.00 89.50 82 LEU A O 1
ATOM 603 N N . PRO A 1 83 ? -11.929 -11.989 -7.425 1.00 90.50 83 PRO A N 1
ATOM 604 C CA . PRO A 1 83 ? -10.736 -12.412 -8.143 1.00 90.50 83 PRO A CA 1
ATOM 605 C C . PRO A 1 83 ? -9.743 -11.246 -8.156 1.00 90.50 83 PRO A C 1
ATOM 607 O O . PRO A 1 83 ? -10.068 -10.158 -8.631 1.00 90.50 83 PRO A O 1
ATOM 610 N N . LEU 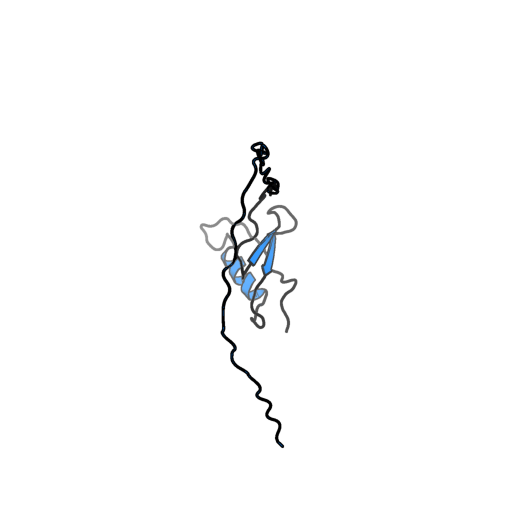A 1 84 ? -8.564 -11.468 -7.582 1.00 91.06 84 LEU A N 1
ATOM 611 C CA . LEU A 1 84 ? -7.500 -10.478 -7.491 1.00 91.06 84 LEU A CA 1
ATOM 612 C C . LEU A 1 84 ? -6.155 -11.171 -7.695 1.00 91.06 84 LEU A C 1
ATOM 614 O O . LEU A 1 84 ? -5.856 -12.154 -7.019 1.00 91.06 84 LEU A O 1
ATOM 618 N N . SER A 1 85 ? -5.349 -10.632 -8.602 1.00 92.69 85 SER A N 1
ATOM 619 C CA . SER A 1 85 ? -3.994 -11.093 -8.900 1.00 92.69 85 SER A CA 1
ATOM 620 C C . SER A 1 85 ? -3.001 -9.928 -8.907 1.00 92.69 85 SER A C 1
ATOM 622 O O . SER A 1 85 ? -3.384 -8.764 -9.045 1.00 92.69 85 SER A O 1
ATOM 624 N N . GLU A 1 86 ? -1.701 -10.213 -8.804 1.00 93.38 86 GLU A N 1
ATOM 625 C CA . GLU A 1 86 ? -0.666 -9.179 -8.935 1.00 93.38 86 GLU A CA 1
ATOM 626 C C . GLU A 1 86 ? -0.699 -8.495 -10.307 1.00 93.38 86 GLU A C 1
ATOM 628 O O . GLU A 1 86 ? -0.345 -7.321 -10.409 1.00 93.38 86 GLU A O 1
ATOM 633 N N . ALA A 1 87 ? -1.143 -9.199 -11.354 1.00 92.06 87 ALA A N 1
ATOM 634 C CA . ALA A 1 87 ? -1.233 -8.662 -12.710 1.00 92.06 87 ALA A CA 1
ATOM 635 C C . ALA A 1 87 ? -2.235 -7.502 -12.811 1.00 92.06 87 ALA A C 1
ATOM 637 O O . ALA A 1 87 ? -1.980 -6.535 -13.534 1.00 92.06 87 ALA A O 1
ATO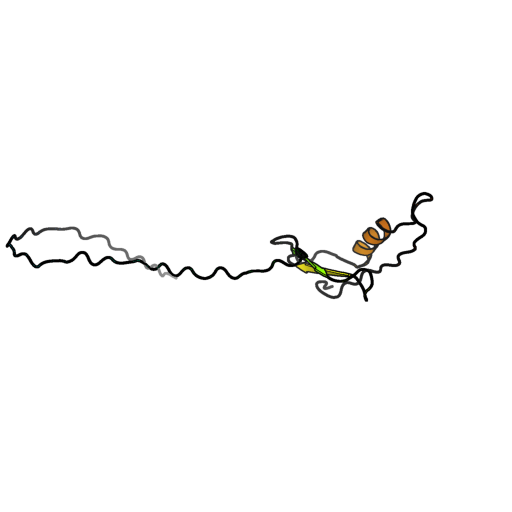M 638 N N . ASP A 1 88 ? -3.326 -7.565 -12.042 1.00 91.69 88 ASP A N 1
ATOM 639 C CA . ASP A 1 88 ? -4.338 -6.506 -11.995 1.00 91.69 88 ASP A CA 1
ATOM 640 C C . ASP A 1 88 ? -3.741 -5.202 -11.444 1.00 91.69 88 ASP A C 1
ATOM 642 O O . ASP A 1 88 ? -4.007 -4.117 -11.958 1.00 91.69 88 ASP A O 1
ATOM 646 N N . ILE A 1 89 ? -2.872 -5.309 -10.434 1.00 92.44 89 ILE A N 1
ATOM 647 C CA . ILE A 1 89 ? -2.215 -4.157 -9.803 1.00 92.44 89 ILE A CA 1
ATOM 648 C C . ILE A 1 89 ? -1.026 -3.679 -10.643 1.00 92.44 89 ILE A C 1
ATOM 650 O O . ILE A 1 89 ? -0.821 -2.474 -10.804 1.00 92.44 89 ILE A O 1
ATOM 654 N N . GLN A 1 90 ? -0.246 -4.604 -11.205 1.00 92.00 90 GLN A N 1
ATOM 655 C CA . GLN A 1 90 ? 0.932 -4.277 -12.006 1.00 92.00 90 GLN A CA 1
ATOM 656 C C . GLN A 1 90 ? 0.564 -3.452 -13.241 1.00 92.00 90 GLN A C 1
ATOM 658 O O . GLN A 1 90 ? 1.264 -2.491 -13.553 1.00 92.00 90 GLN A O 1
ATOM 663 N N . GLY A 1 91 ? -0.566 -3.751 -13.893 1.00 90.31 91 GLY A N 1
ATOM 664 C CA . GLY A 1 91 ? -1.046 -2.955 -15.024 1.00 90.31 91 GLY A CA 1
ATOM 665 C C . GLY A 1 91 ? -1.254 -1.477 -14.671 1.00 90.31 91 GLY A C 1
ATOM 666 O O . GLY A 1 91 ? -0.915 -0.593 -15.461 1.00 90.31 91 GLY A O 1
ATOM 667 N N . ASP A 1 92 ? -1.747 -1.184 -13.466 1.00 91.00 92 ASP A N 1
ATOM 668 C CA . ASP A 1 92 ? -1.912 0.190 -12.989 1.00 91.00 92 ASP A CA 1
ATOM 669 C C . ASP A 1 92 ? -0.598 0.837 -12.528 1.00 91.00 92 ASP A C 1
ATOM 671 O O . ASP A 1 92 ? -0.438 2.054 -12.672 1.00 91.00 92 ASP A O 1
ATOM 675 N N . LEU A 1 93 ? 0.368 0.057 -12.031 1.00 89.69 93 LEU A N 1
ATOM 676 C CA . LEU A 1 93 ? 1.723 0.546 -11.747 1.00 89.69 93 LEU A CA 1
ATOM 677 C C . LEU A 1 93 ? 2.462 0.921 -13.039 1.00 89.69 93 LEU A C 1
ATOM 679 O O . LEU A 1 93 ? 3.013 2.018 -13.144 1.00 89.69 93 LEU A O 1
ATOM 683 N N . ASP A 1 94 ? 2.395 0.068 -14.058 1.00 88.69 94 ASP A N 1
ATOM 684 C CA . ASP A 1 94 ? 3.062 0.281 -15.343 1.00 88.69 94 ASP A CA 1
ATOM 685 C C . ASP A 1 94 ? 2.524 1.521 -16.068 1.00 88.69 94 ASP A C 1
ATOM 687 O O . ASP A 1 94 ? 3.287 2.261 -16.697 1.00 88.69 94 ASP A O 1
ATOM 691 N N . ARG A 1 95 ? 1.220 1.801 -15.930 1.00 86.94 95 ARG A N 1
ATOM 692 C CA . ARG A 1 95 ? 0.587 3.033 -16.435 1.00 86.94 95 ARG A CA 1
ATOM 693 C C . ARG A 1 95 ? 1.122 4.298 -15.768 1.00 86.94 95 ARG A C 1
ATOM 695 O O . ARG A 1 95 ? 1.174 5.341 -16.415 1.00 86.94 95 ARG A O 1
ATOM 702 N N . ARG A 1 96 ? 1.498 4.232 -14.486 1.00 86.94 96 ARG A N 1
ATOM 703 C CA . ARG A 1 96 ? 2.056 5.378 -13.744 1.00 86.94 96 ARG A CA 1
ATOM 704 C C . ARG A 1 96 ? 3.527 5.622 -14.059 1.00 86.94 96 ARG A C 1
ATOM 706 O O . ARG A 1 96 ? 4.026 6.717 -13.797 1.00 86.94 96 ARG A O 1
ATOM 713 N N . ARG A 1 97 ? 4.217 4.622 -14.609 1.00 83.25 97 ARG A N 1
ATOM 714 C CA . ARG A 1 97 ? 5.653 4.677 -14.864 1.00 83.25 97 ARG A CA 1
ATOM 715 C C . ARG A 1 97 ? 6.012 5.837 -15.812 1.00 83.25 97 ARG A C 1
ATOM 717 O O . ARG A 1 97 ? 5.473 5.914 -16.920 1.00 83.25 97 ARG A O 1
ATOM 724 N N . PRO A 1 98 ? 6.955 6.720 -15.435 1.00 75.88 98 PRO A N 1
ATOM 725 C CA . PRO A 1 98 ? 7.499 7.707 -16.360 1.00 75.88 98 PRO A CA 1
ATOM 726 C C . PRO A 1 98 ? 8.308 7.020 -17.475 1.00 75.88 98 PRO A C 1
ATOM 728 O O . PRO A 1 98 ? 8.747 5.882 -17.341 1.00 75.88 98 PRO A O 1
ATOM 731 N N . GLY A 1 99 ? 8.502 7.696 -18.606 1.00 74.62 99 GLY A N 1
ATOM 732 C CA . GLY A 1 99 ? 9.265 7.155 -19.739 1.00 74.62 99 GLY A CA 1
ATOM 733 C C . GLY A 1 99 ? 8.417 6.436 -20.793 1.00 74.62 99 GLY A C 1
ATOM 734 O O . GLY A 1 99 ? 8.969 5.904 -21.752 1.00 74.62 99 GLY A O 1
ATOM 735 N N . GLN A 1 100 ? 7.088 6.457 -20.654 1.00 74.06 100 GLN A N 1
ATOM 736 C CA . GLN A 1 100 ? 6.132 5.946 -21.649 1.00 74.06 100 GLN A CA 1
ATOM 737 C C . GLN A 1 100 ? 6.084 6.809 -22.928 1.00 74.06 100 GLN A C 1
ATOM 739 O O . GLN A 1 100 ? 5.681 6.336 -23.987 1.00 74.06 100 GLN A O 1
ATOM 744 N N . SER A 1 101 ? 6.499 8.080 -22.859 1.00 79.75 101 SER A N 1
ATOM 745 C CA . SER A 1 101 ? 6.491 8.996 -24.006 1.00 79.75 101 SER A CA 1
ATOM 746 C C . SER A 1 101 ? 7.800 9.770 -24.145 1.00 79.75 101 SER A C 1
ATOM 748 O O . SER A 1 101 ? 8.565 9.924 -23.192 1.00 79.75 101 SER A O 1
ATOM 750 N N . ARG A 1 102 ? 8.021 10.352 -25.330 1.00 75.06 102 ARG A N 1
ATOM 751 C CA . ARG A 1 102 ? 9.202 11.180 -25.637 1.00 75.06 102 ARG A CA 1
ATOM 752 C C . ARG A 1 102 ? 9.321 12.450 -24.773 1.00 75.06 102 ARG A C 1
ATOM 754 O O . ARG A 1 102 ? 10.360 13.099 -24.803 1.00 75.06 102 ARG A O 1
ATOM 761 N N . ILE A 1 103 ? 8.260 12.824 -24.054 1.00 79.56 103 ILE A N 1
ATOM 762 C CA . ILE A 1 103 ? 8.176 14.046 -23.232 1.00 79.56 103 ILE A CA 1
ATOM 763 C C . ILE A 1 103 ? 8.467 13.742 -21.751 1.00 79.56 103 ILE A C 1
ATOM 765 O O . ILE A 1 103 ? 8.811 14.633 -20.980 1.00 79.56 103 ILE A O 1
ATOM 769 N N . THR A 1 104 ? 8.348 12.480 -21.337 1.00 80.06 104 THR A N 1
ATOM 770 C CA . THR A 1 104 ? 8.558 12.070 -19.942 1.00 80.06 104 THR A CA 1
ATOM 771 C C . THR A 1 104 ? 10.029 11.799 -19.629 1.00 80.06 104 THR A C 1
ATOM 773 O O . THR A 1 104 ? 10.829 11.527 -20.522 1.00 80.06 104 THR A O 1
ATOM 776 N N . THR A 1 105 ? 10.393 11.856 -18.345 1.00 76.56 105 THR A N 1
ATOM 777 C CA . THR A 1 105 ? 11.758 11.553 -17.898 1.00 76.56 105 THR A CA 1
ATOM 778 C C . THR A 1 105 ? 12.136 10.102 -18.234 1.00 76.56 105 THR A C 1
ATOM 780 O O . THR A 1 105 ? 11.283 9.218 -18.180 1.00 76.56 105 THR A O 1
ATOM 783 N N . PRO A 1 106 ? 13.411 9.810 -18.548 1.00 73.19 106 PRO A N 1
ATOM 784 C CA . PRO A 1 106 ? 13.848 8.477 -18.978 1.00 73.19 106 PRO A CA 1
ATOM 785 C C . PRO A 1 106 ? 13.986 7.463 -17.826 1.00 73.19 106 PRO A C 1
ATOM 787 O O . PRO A 1 106 ? 14.627 6.423 -17.990 1.00 73.19 106 PRO A O 1
ATOM 790 N N . ARG A 1 107 ? 13.447 7.760 -16.637 1.00 75.69 107 ARG A N 1
ATOM 791 C CA . ARG A 1 107 ? 13.592 6.889 -15.466 1.00 75.69 107 ARG A CA 1
ATOM 792 C C . ARG A 1 107 ? 12.832 5.591 -15.692 1.00 75.69 107 ARG A C 1
ATOM 794 O O . ARG A 1 107 ? 11.647 5.594 -15.997 1.00 75.69 107 ARG A O 1
ATOM 801 N N . LYS A 1 108 ? 13.528 4.474 -15.509 1.00 70.81 108 LYS A N 1
ATOM 802 C CA . LYS A 1 108 ? 12.956 3.135 -15.605 1.00 70.81 108 LYS A CA 1
ATOM 803 C C . LYS A 1 108 ? 12.647 2.618 -14.208 1.00 70.81 108 LYS A C 1
ATOM 805 O O . LYS A 1 108 ? 13.436 1.872 -13.650 1.00 70.81 108 LYS A O 1
ATOM 810 N N . GLU A 1 109 ? 11.480 2.955 -13.678 1.00 72.81 109 GLU A N 1
ATOM 811 C CA . GLU A 1 109 ? 11.033 2.406 -12.385 1.00 72.81 109 GLU A CA 1
ATOM 812 C C . GLU A 1 109 ? 10.482 0.990 -12.598 1.00 72.81 109 GLU A C 1
ATOM 814 O O . GLU A 1 109 ? 9.596 0.794 -13.421 1.00 72.81 109 GLU A O 1
ATOM 819 N N . THR A 1 110 ? 11.103 -0.025 -12.001 1.00 80.12 110 THR A N 1
ATOM 820 C CA . THR A 1 110 ? 10.738 -1.449 -12.159 1.00 80.12 110 THR A CA 1
ATOM 821 C C . THR A 1 110 ? 9.965 -1.933 -10.941 1.00 80.12 110 THR A C 1
ATOM 823 O O . THR A 1 110 ? 10.277 -2.982 -10.374 1.00 80.12 110 THR A O 1
ATOM 826 N N . ASP A 1 111 ? 9.015 -1.122 -10.493 1.00 86.31 111 ASP A N 1
ATOM 827 C CA . ASP A 1 111 ? 8.221 -1.428 -9.314 1.00 86.31 111 ASP A CA 1
ATOM 828 C C . ASP A 1 111 ? 7.399 -2.683 -9.589 1.00 86.31 111 ASP A C 1
ATOM 830 O O . ASP A 1 111 ? 6.695 -2.770 -10.596 1.00 86.31 111 ASP A O 1
ATOM 834 N N . THR A 1 112 ? 7.526 -3.672 -8.709 1.00 90.25 112 THR A N 1
ATOM 835 C CA . THR A 1 112 ? 6.817 -4.949 -8.818 1.00 90.25 112 THR A CA 1
ATOM 836 C C . THR A 1 112 ? 5.863 -5.099 -7.648 1.00 90.25 112 THR A C 1
ATOM 838 O O . THR A 1 112 ? 6.256 -4.947 -6.489 1.00 90.25 112 THR A O 1
ATOM 841 N N . CYS A 1 113 ? 4.597 -5.388 -7.944 1.00 92.38 113 CYS A N 1
ATOM 842 C CA . CYS A 1 113 ? 3.611 -5.677 -6.912 1.00 92.38 113 CYS A CA 1
ATOM 843 C C . CYS A 1 113 ? 3.781 -7.107 -6.380 1.00 92.38 113 CYS A C 1
ATOM 845 O O . CYS A 1 113 ? 4.048 -8.037 -7.141 1.00 92.38 113 CYS A O 1
ATOM 847 N N . LYS A 1 114 ? 3.602 -7.285 -5.068 1.00 93.56 114 LYS A N 1
ATOM 848 C CA . LYS A 1 114 ? 3.492 -8.593 -4.415 1.00 93.56 114 LYS A CA 1
ATOM 849 C C . LYS A 1 114 ? 2.362 -8.557 -3.400 1.00 93.56 114 LYS A C 1
ATOM 851 O O . LYS A 1 114 ? 2.321 -7.646 -2.570 1.00 93.56 114 LYS A O 1
ATOM 856 N N . ILE A 1 115 ? 1.489 -9.558 -3.439 1.00 94.19 115 ILE A N 1
ATOM 857 C CA . ILE A 1 115 ? 0.415 -9.726 -2.462 1.00 94.19 115 ILE A CA 1
ATOM 858 C C . ILE A 1 115 ? 0.874 -10.755 -1.426 1.00 94.19 115 ILE A C 1
ATOM 860 O O . ILE A 1 115 ? 1.192 -11.891 -1.756 1.00 94.19 115 ILE A O 1
ATOM 864 N N . TYR A 1 116 ? 0.939 -10.352 -0.156 1.00 93.38 116 TYR A N 1
ATOM 865 C CA . TYR A 1 116 ? 1.400 -11.234 0.926 1.00 93.38 116 TYR A CA 1
ATOM 866 C C . TYR A 1 116 ? 0.265 -11.993 1.622 1.00 93.38 116 TYR A C 1
ATOM 868 O O . TYR A 1 116 ? 0.514 -13.012 2.263 1.00 93.38 116 TYR A O 1
ATOM 876 N N . SER A 1 117 ? -0.968 -11.487 1.562 1.00 92.81 117 SER A N 1
ATOM 877 C CA . SER A 1 117 ? -2.109 -12.052 2.285 1.00 92.81 117 SER A CA 1
AT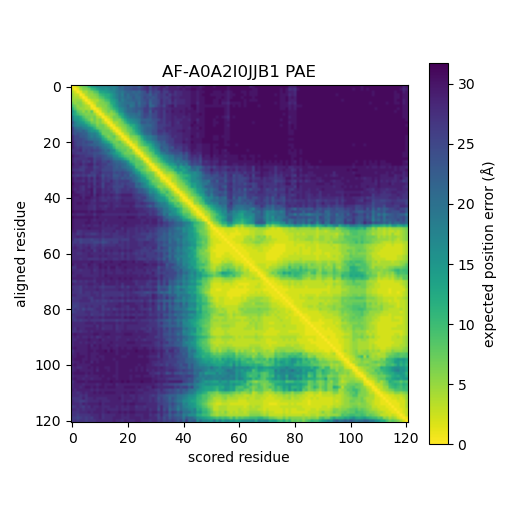OM 878 C C . SER A 1 117 ? -3.446 -11.606 1.690 1.00 92.81 117 SER A C 1
ATOM 880 O O . SER A 1 117 ? -3.503 -10.691 0.871 1.00 92.81 117 SER A O 1
ATOM 882 N N . GLY A 1 118 ? -4.534 -12.252 2.125 1.00 90.38 118 GLY A N 1
ATOM 883 C CA . GLY A 1 118 ? -5.908 -11.859 1.788 1.00 90.38 118 GLY A CA 1
ATOM 884 C C . GLY A 1 118 ? -6.474 -12.485 0.512 1.00 90.38 118 GLY A C 1
ATOM 885 O O . GLY A 1 118 ? -7.654 -12.293 0.230 1.00 90.38 118 GLY A O 1
ATOM 886 N N . ILE A 1 119 ? -5.669 -13.264 -0.212 1.00 91.00 119 ILE A N 1
ATOM 887 C CA . ILE A 1 119 ? -6.089 -14.047 -1.378 1.00 91.00 119 ILE A CA 1
ATOM 888 C C . ILE A 1 119 ? -6.129 -15.540 -1.030 1.00 91.00 119 ILE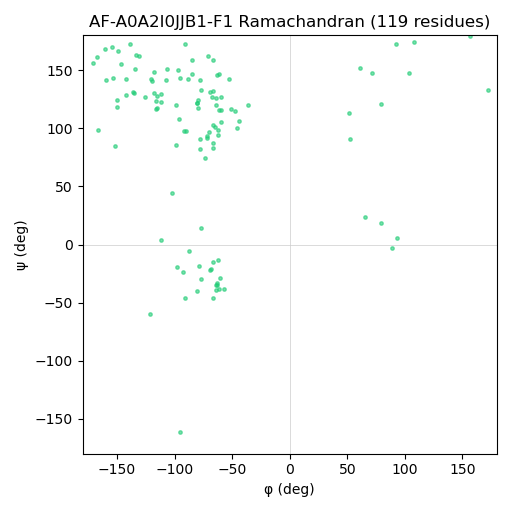 A C 1
ATOM 890 O O . ILE A 1 119 ? -5.296 -16.030 -0.266 1.00 91.00 119 ILE A O 1
ATOM 894 N N . ALA A 1 120 ? -7.123 -16.243 -1.562 1.00 81.25 120 ALA A N 1
ATOM 895 C CA . ALA A 1 120 ? -7.279 -17.690 -1.466 1.00 81.25 120 ALA A CA 1
ATOM 896 C C . ALA A 1 120 ? -7.834 -18.205 -2.801 1.00 81.25 120 ALA A C 1
ATOM 898 O O . ALA A 1 120 ? -8.653 -17.513 -3.412 1.00 81.25 120 ALA A O 1
ATOM 899 N N . GLU A 1 121 ? -7.359 -19.375 -3.233 1.00 70.19 121 GLU A N 1
ATOM 900 C CA . GLU A 1 121 ? -7.825 -20.076 -4.443 1.00 70.19 121 GLU A CA 1
ATOM 901 C C . GLU A 1 121 ? -9.234 -20.666 -4.278 1.00 70.19 121 GLU A C 1
ATOM 903 O O . GLU A 1 121 ? -9.578 -21.112 -3.155 1.00 70.19 121 GLU A O 1
#

Secondary structure (DSSP, 8-state):
----------------------------------------------------EE-SSSEEEEEE-TTSS-EEEEEE-PPTT----HHHHHHHHHHH-TTSSTTS------------SS---

Foldseek 3Di:
DDDDDDDDDDDDDDDDDDDDDDDDDDDDDDPPPPPPPPPPPPDPPDPPDDPQWDDDQFIKGKDDDPPDPDIDIDTHNDDPPDDDDQVVVVVVVVVVDFCPDPPTDPDDDPDGDDDDDDDDD

pLDDT: mean 72.56, std 20.41, range [34.62, 95.94]

Radius of gyration: 35.96 Å; Cα contacts (8 Å, |Δi|>4): 63; chains: 1; bounding box: 73×59×89 Å

InterPro domains:
  IPR000453 Chorismate synthase [PF01264] (58-120)
  IPR000453 Chorismate synthase [PTHR21085] (52-120)
  IPR020541 Chorismate synthase, conserved site [PS00787] (64-79)
  IPR035904 Chorismate synthase AroC superfamily [G3DSA:3.60.150.10] (51-121)
  IPR035904 Chorismate synthase AroC superfamily [SSF103263] (52-120)

Sequence (121 aa):
MASSSTVKPLGASRSDIFSGSTRLPSVLRTPSVQISLRSRIPRKLQVQAAGNSFGTFFRVTTFGESHGGGVGCIVDGCPPRLPLSEADIQGDLDRRRPGQSRITTPRKETDTCKIYSGIAE

Organism: Punica granatum (NCBI:txid22663)

Mean predicted aligned error: 18.07 Å

Nearest PDB structures (foldseek):
  4lj2-assembly1_A  TM=8.482E-01  e=1.722E-04  Acinetobacter baumannii ATCC 19606 = CIP 70.34 = JCM 6841
  4lj2-assembly1_B  TM=8.353E-01  e=2.704E-04  Acinetobacter baumannii ATCC 19606 = CIP 70.34 = JCM 6841
  1r52-assembly1_A  TM=8.134E-01  e=5.496E-04  Saccharomyces cerevisiae
  8iyj-assembly1_Q1  TM=1.489E-01  e=9.926E+00  Mus musculus